Protein AF-A0A8T6Q1R2-F1 (afdb_monomer)

pLDDT: mean 73.96, std 13.76, range [48.22, 93.94]

Foldseek 3Di:
DLAFDFDDDPPDTDRHHDDPPDDPVVLVVLLVVLVVVLVVCPPPPCCVDPLNVCVVVHPSSRSSVLSSLLVSQLVVCVVVDPDDDDPVNSVVSSVD

Organism: Escherichia coli (NCBI:txid562)

Nearest PDB structures (foldseek):
  8rz1-assembly2_D  TM=3.593E-01  e=9.131E+00  synthetic construct
  3kdw-assembly1_A-2  TM=3.085E-01  e=7.641E+00  Phocaeicola vulgatus ATCC 8482

Structure (mmCIF, N/CA/C/O backbone):
data_AF-A0A8T6Q1R2-F1
#
_entry.id   AF-A0A8T6Q1R2-F1
#
loop_
_atom_site.group_PDB
_atom_site.id
_atom_site.type_symbol
_atom_site.label_atom_id
_atom_site.label_alt_id
_atom_site.label_comp_id
_atom_site.label_asym_id
_atom_site.label_entity_id
_atom_site.label_seq_id
_atom_site.pdbx_PDB_ins_code
_atom_site.Cartn_x
_atom_site.Cartn_y
_atom_site.Cartn_z
_atom_site.occupancy
_atom_site.B_iso_or_equiv
_atom_site.auth_seq_id
_atom_site.auth_comp_id
_atom_site.auth_asym_id
_atom_site.auth_atom_id
_atom_site.pdbx_PDB_model_num
ATOM 1 N N . GLY A 1 1 ? -8.439 10.000 3.765 1.00 49.34 1 GLY A N 1
ATOM 2 C CA . GLY A 1 1 ? -9.369 9.492 4.745 1.00 49.34 1 GLY A CA 1
ATOM 3 C C . GLY A 1 1 ? -9.562 8.053 4.408 1.00 49.34 1 GLY A C 1
ATOM 4 O O . GLY A 1 1 ? -10.037 7.774 3.317 1.00 49.34 1 GLY A O 1
ATOM 5 N N . LEU A 1 2 ? -9.201 7.188 5.351 1.00 51.62 2 LEU A N 1
ATOM 6 C CA . LEU A 1 2 ? -9.423 5.752 5.408 1.00 51.62 2 LEU A CA 1
ATOM 7 C C . LEU A 1 2 ? -10.927 5.455 5.373 1.00 51.62 2 LEU A C 1
ATOM 9 O O . LEU A 1 2 ? -11.334 4.314 5.223 1.00 51.62 2 LEU A O 1
ATOM 13 N N . VAL A 1 3 ? -11.747 6.507 5.444 1.00 51.59 3 VAL A N 1
ATOM 14 C CA . VAL A 1 3 ? -13.173 6.517 5.179 1.00 51.59 3 VAL A CA 1
ATOM 15 C C . VAL A 1 3 ? -13.454 7.301 3.880 1.00 51.59 3 VAL A C 1
ATOM 17 O O . VAL A 1 3 ? -12.993 8.447 3.731 1.00 51.59 3 VAL A O 1
ATOM 20 N N . PRO A 1 4 ? -14.195 6.714 2.920 1.00 53.12 4 PRO A N 1
ATOM 21 C CA . PRO A 1 4 ? -14.677 7.420 1.735 1.00 53.12 4 PRO A CA 1
ATOM 22 C C . PRO A 1 4 ? -15.537 8.621 2.132 1.00 53.12 4 PRO A C 1
ATOM 24 O O . PRO A 1 4 ? -16.263 8.590 3.124 1.00 53.12 4 PRO A O 1
ATOM 27 N N . ARG A 1 5 ? -15.452 9.710 1.362 1.00 52.03 5 ARG A N 1
ATOM 28 C CA . ARG A 1 5 ? -16.270 10.901 1.616 1.00 52.03 5 ARG A CA 1
ATOM 29 C C . ARG A 1 5 ? -17.746 10.526 1.447 1.00 52.03 5 ARG A C 1
ATOM 31 O O . ARG A 1 5 ? -18.193 10.322 0.323 1.00 52.03 5 ARG A O 1
ATOM 38 N N . GLN A 1 6 ? -18.483 10.446 2.551 1.00 62.22 6 GLN A N 1
ATOM 39 C CA . GLN A 1 6 ? -19.928 10.247 2.529 1.00 62.22 6 GLN A CA 1
ATOM 40 C C . GLN A 1 6 ? -20.608 11.579 2.217 1.00 62.22 6 GLN A C 1
ATOM 42 O O . GLN A 1 6 ? -20.421 12.569 2.926 1.00 62.22 6 GLN A O 1
ATOM 47 N N . CYS A 1 7 ? -21.362 11.611 1.122 1.00 53.53 7 CYS A N 1
ATOM 48 C CA . CYS A 1 7 ? -22.242 12.719 0.786 1.00 53.53 7 CYS A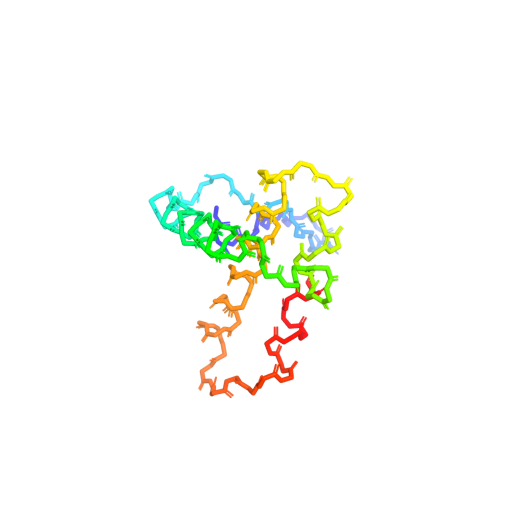 CA 1
ATOM 49 C C . CYS A 1 7 ? -23.683 12.214 0.888 1.00 53.53 7 CYS A C 1
ATOM 51 O O . CYS A 1 7 ? -24.082 11.333 0.126 1.00 53.53 7 CYS A O 1
ATOM 53 N N . PHE A 1 8 ? -24.453 12.787 1.810 1.00 48.22 8 PHE A N 1
ATOM 54 C CA . PHE A 1 8 ? -25.888 12.554 1.914 1.00 48.22 8 PHE A CA 1
ATOM 55 C C . PHE A 1 8 ? -26.610 13.666 1.153 1.00 48.22 8 PHE A C 1
ATOM 57 O O . PHE A 1 8 ? -26.575 14.824 1.564 1.00 48.22 8 PHE A O 1
ATOM 64 N N . SER A 1 9 ? -27.252 13.333 0.037 1.00 52.22 9 SER A N 1
ATOM 65 C CA . SER A 1 9 ? -28.345 14.142 -0.503 1.00 52.22 9 SER A CA 1
ATOM 66 C C . SER A 1 9 ? -29.625 13.322 -0.405 1.00 52.22 9 SER A C 1
ATOM 68 O O . SER A 1 9 ? -29.584 12.097 -0.538 1.00 52.22 9 SER A O 1
ATOM 70 N N . VAL A 1 10 ? -30.732 13.998 -0.077 1.00 55.03 10 VAL A N 1
ATOM 71 C CA . VAL A 1 10 ? -32.062 13.430 0.205 1.00 55.03 10 VAL A CA 1
ATOM 72 C C . VAL A 1 10 ? -32.340 12.199 -0.673 1.00 55.03 10 VAL A C 1
ATOM 74 O O . VAL A 1 10 ? -32.579 12.314 -1.872 1.00 55.03 10 VAL A O 1
ATOM 77 N N . GLY A 1 11 ? -32.249 11.011 -0.065 1.00 59.91 11 GLY A N 1
ATOM 78 C CA . GLY A 1 11 ? -32.601 9.728 -0.679 1.00 59.91 11 GLY A CA 1
ATOM 79 C C . GLY A 1 11 ? -31.487 8.918 -1.362 1.00 59.91 11 GLY A C 1
ATOM 80 O O . GLY A 1 11 ? -31.786 7.828 -1.841 1.00 59.91 11 GLY A O 1
ATOM 81 N N . LYS A 1 12 ? -30.222 9.370 -1.426 1.00 55.19 12 LYS A N 1
ATOM 82 C CA . LYS A 1 12 ? -29.130 8.596 -2.061 1.00 55.19 12 LYS A CA 1
ATOM 83 C C . LYS A 1 12 ? -27.842 8.631 -1.238 1.00 55.19 12 LYS A C 1
ATOM 85 O O . LYS A 1 12 ? -27.199 9.671 -1.118 1.00 55.19 12 LYS A O 1
ATOM 90 N N . ASN A 1 13 ? -27.429 7.476 -0.712 1.00 54.28 13 ASN A N 1
ATOM 91 C CA . ASN A 1 13 ? -26.122 7.334 -0.071 1.00 54.28 13 ASN A CA 1
ATOM 92 C C . ASN A 1 13 ? -25.058 7.104 -1.154 1.00 54.28 13 ASN A C 1
ATOM 94 O O . ASN A 1 13 ? -24.984 6.022 -1.733 1.00 54.28 13 ASN A O 1
ATOM 98 N N . THR A 1 14 ? -24.277 8.139 -1.472 1.00 57.62 14 THR A N 1
ATOM 99 C CA . THR A 1 14 ? -23.209 8.045 -2.476 1.00 57.62 14 THR A CA 1
ATOM 100 C C . THR A 1 14 ? -21.857 8.068 -1.775 1.00 57.62 14 THR A C 1
ATOM 102 O O . THR A 1 14 ? -21.460 9.078 -1.187 1.00 57.62 14 THR A O 1
ATOM 105 N N . LEU A 1 15 ? -21.133 6.950 -1.851 1.00 56.50 15 LEU A N 1
ATOM 106 C CA . LEU A 1 15 ? -19.745 6.863 -1.407 1.00 56.50 15 LEU A CA 1
ATOM 107 C C . LEU A 1 15 ? -18.860 7.575 -2.439 1.00 56.50 15 LEU A C 1
ATOM 109 O O . LEU A 1 15 ? -18.704 7.116 -3.568 1.00 56.50 15 LEU A O 1
ATOM 113 N N . GLY A 1 16 ? -18.314 8.732 -2.067 1.00 57.62 16 GLY A N 1
ATOM 114 C CA . GLY A 1 16 ? -17.361 9.474 -2.887 1.00 57.62 16 GLY A CA 1
ATOM 115 C C . GLY A 1 16 ? -15.946 8.892 -2.819 1.00 57.62 16 GLY A C 1
ATOM 116 O O . GLY A 1 16 ? -15.662 7.942 -2.091 1.00 57.62 16 GLY A O 1
ATOM 117 N N . SER A 1 17 ? -15.015 9.509 -3.550 1.00 52.34 17 SER A N 1
ATOM 118 C CA . SER A 1 17 ? -13.591 9.156 -3.502 1.00 52.34 17 SER A CA 1
ATOM 119 C C . SER A 1 17 ? -13.053 9.130 -2.064 1.00 52.34 17 SER A C 1
ATOM 121 O O . SER A 1 17 ? -13.410 9.993 -1.252 1.00 52.34 17 SER A O 1
ATOM 123 N N . ILE A 1 18 ? -12.138 8.194 -1.779 1.00 55.69 18 ILE A N 1
ATOM 124 C CA . ILE A 1 18 ? -11.308 8.174 -0.562 1.00 55.69 18 ILE A CA 1
ATOM 125 C C . ILE A 1 18 ? -10.777 9.591 -0.335 1.00 55.69 18 ILE A C 1
ATOM 127 O O . ILE A 1 18 ? -10.134 10.169 -1.216 1.00 55.69 18 ILE A O 1
ATOM 131 N N . SER A 1 19 ? -11.110 10.197 0.809 1.00 56.84 19 SER A N 1
ATOM 132 C CA . SER A 1 19 ? -10.755 11.599 1.048 1.00 56.84 19 SER A CA 1
ATOM 133 C C . SER A 1 19 ? -9.223 11.758 1.025 1.00 56.84 19 SER A C 1
ATOM 135 O O . SER A 1 19 ? -8.493 10.817 1.322 1.00 56.84 19 SER A O 1
ATOM 137 N N . LYS A 1 20 ? -8.676 12.938 0.718 1.00 55.41 20 LYS A N 1
ATOM 138 C CA . LYS A 1 20 ? -7.233 13.204 0.923 1.00 55.41 20 LYS A CA 1
ATOM 139 C C . LYS A 1 20 ? -6.886 13.571 2.379 1.00 55.41 20 LYS A C 1
ATOM 141 O O . LYS A 1 20 ? -5.711 13.644 2.708 1.00 55.41 20 LYS A O 1
ATOM 146 N N . ARG A 1 21 ? -7.888 13.745 3.257 1.00 53.41 21 ARG A N 1
ATOM 147 C CA . ARG A 1 21 ? -7.740 14.016 4.706 1.00 53.41 21 ARG A CA 1
ATOM 148 C C . ARG A 1 21 ? -7.498 12.729 5.483 1.00 53.41 21 ARG A C 1
ATOM 150 O O . ARG A 1 21 ? -8.371 12.258 6.197 1.00 53.41 21 ARG A O 1
ATOM 157 N N . ASP A 1 22 ? -6.409 12.051 5.192 1.00 64.50 22 ASP A N 1
ATOM 158 C CA . ASP A 1 22 ? -5.981 10.916 6.005 1.00 64.50 22 ASP A CA 1
ATOM 159 C C . ASP A 1 22 ? -4.726 11.242 6.763 1.00 64.50 22 ASP A C 1
ATOM 161 O O . ASP A 1 22 ? -4.049 12.216 6.442 1.00 64.50 22 ASP A O 1
ATOM 165 N N . ASP A 1 23 ? -4.357 10.310 7.631 1.00 73.81 23 ASP A N 1
ATOM 166 C CA . ASP A 1 23 ? -2.978 10.153 8.034 1.00 73.81 23 ASP A CA 1
ATOM 167 C C . ASP A 1 23 ? -2.080 9.876 6.801 1.00 73.81 23 ASP A C 1
ATOM 169 O O . ASP A 1 23 ? -2.077 8.800 6.185 1.00 73.81 23 ASP A O 1
ATOM 173 N N . VAL A 1 24 ? -1.340 10.910 6.394 1.00 80.31 24 VAL A N 1
ATOM 174 C CA . VAL A 1 24 ? -0.357 10.855 5.303 1.00 80.31 24 VAL A CA 1
ATOM 175 C C . VAL A 1 24 ? 0.796 9.919 5.660 1.00 80.31 24 VAL A C 1
ATOM 177 O O . VAL A 1 24 ? 1.340 9.265 4.766 1.00 80.31 24 VAL A O 1
ATOM 180 N N . TYR A 1 25 ? 1.146 9.812 6.940 1.00 87.06 25 TYR A N 1
ATOM 181 C CA . TYR A 1 25 ? 2.227 8.971 7.429 1.00 87.06 25 TYR A CA 1
ATOM 182 C C . TYR A 1 25 ? 1.893 7.487 7.246 1.00 87.06 25 TYR A C 1
ATOM 184 O O . TYR A 1 25 ? 2.676 6.771 6.619 1.00 87.06 25 TYR A O 1
ATOM 192 N N . ILE A 1 26 ? 0.689 7.043 7.628 1.00 84.31 26 ILE A N 1
ATOM 193 C CA . ILE A 1 26 ? 0.244 5.652 7.403 1.00 84.31 26 ILE A CA 1
ATOM 194 C C . ILE A 1 26 ? 0.248 5.308 5.909 1.00 84.31 26 ILE A C 1
ATOM 196 O O . ILE A 1 26 ? 0.792 4.278 5.505 1.00 84.31 26 ILE A O 1
ATOM 200 N N . ARG A 1 27 ? -0.293 6.184 5.049 1.00 82.75 27 ARG A N 1
ATOM 201 C CA . ARG A 1 27 ? -0.268 5.959 3.590 1.00 82.75 27 ARG A CA 1
ATOM 202 C C . ARG A 1 27 ? 1.162 5.881 3.052 1.00 82.75 27 ARG A C 1
ATOM 204 O O . ARG A 1 27 ? 1.436 5.090 2.151 1.00 82.75 27 ARG A O 1
ATOM 211 N N . THR A 1 28 ? 2.066 6.687 3.601 1.00 89.44 28 THR A N 1
ATOM 212 C CA . THR A 1 28 ? 3.482 6.692 3.219 1.00 89.44 28 THR A CA 1
ATOM 213 C C . THR A 1 28 ? 4.165 5.390 3.624 1.00 89.44 28 THR A C 1
ATOM 215 O O . THR A 1 28 ? 4.874 4.809 2.802 1.00 89.44 28 THR A O 1
ATOM 218 N N . LEU A 1 29 ? 3.922 4.895 4.839 1.00 91.19 29 LEU A N 1
ATOM 219 C CA . LEU A 1 29 ? 4.449 3.616 5.318 1.00 91.19 29 LEU A CA 1
ATOM 220 C C . LEU A 1 29 ? 3.927 2.438 4.489 1.0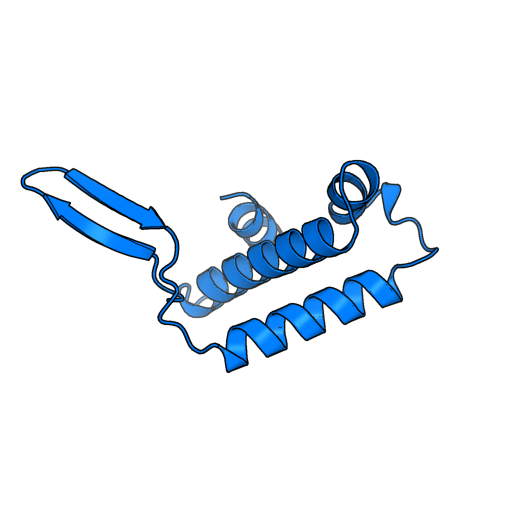0 91.19 29 LEU A C 1
ATOM 222 O O . LEU A 1 29 ? 4.720 1.625 4.011 1.00 91.19 29 LEU A O 1
ATOM 226 N N . LEU A 1 30 ? 2.615 2.383 4.242 1.00 89.69 30 LEU A N 1
ATOM 227 C CA . LEU A 1 30 ? 2.005 1.337 3.415 1.00 89.69 30 LEU A CA 1
ATOM 228 C C . LEU A 1 30 ? 2.568 1.347 1.988 1.00 89.69 30 LEU A C 1
ATOM 230 O O . LEU A 1 30 ? 2.896 0.292 1.438 1.00 89.69 30 LEU A O 1
ATOM 234 N N . PHE A 1 31 ? 2.767 2.534 1.408 1.00 91.50 31 PHE A N 1
ATOM 235 C CA . PHE A 1 31 ? 3.378 2.662 0.091 1.00 91.50 31 PHE A CA 1
ATOM 236 C C . PHE A 1 31 ? 4.843 2.207 0.082 1.00 91.50 31 PHE A C 1
ATOM 238 O O . PHE A 1 31 ? 5.256 1.514 -0.850 1.00 91.50 31 PHE A O 1
ATOM 245 N N . HIS A 1 32 ? 5.629 2.546 1.111 1.00 93.94 32 HIS A N 1
ATOM 246 C CA . HIS A 1 32 ? 7.001 2.052 1.245 1.00 93.94 32 HIS A CA 1
ATOM 247 C C . HIS A 1 32 ? 7.029 0.524 1.329 1.00 93.94 32 HIS A C 1
ATOM 249 O O . HIS A 1 32 ? 7.780 -0.095 0.579 1.00 93.94 32 HIS A O 1
ATOM 255 N N . GLY A 1 33 ? 6.156 -0.091 2.133 1.00 90.69 33 GLY A N 1
ATOM 256 C CA . GLY A 1 33 ? 6.016 -1.549 2.199 1.00 90.69 33 GLY A CA 1
ATOM 257 C C . GLY A 1 33 ? 5.616 -2.176 0.857 1.00 90.69 33 GLY A C 1
ATOM 258 O O . GLY A 1 33 ? 6.208 -3.156 0.410 1.00 90.69 33 GLY A O 1
ATOM 259 N N . ALA A 1 34 ? 4.671 -1.574 0.132 1.00 90.44 34 ALA A N 1
ATOM 260 C CA . ALA A 1 34 ? 4.315 -2.036 -1.210 1.00 90.44 34 ALA A CA 1
ATOM 261 C C . ALA A 1 34 ? 5.507 -1.935 -2.183 1.00 90.44 34 ALA A C 1
ATOM 263 O O . ALA A 1 34 ? 5.732 -2.823 -3.013 1.00 90.44 34 ALA A O 1
ATOM 264 N N . LYS A 1 35 ? 6.305 -0.868 -2.071 1.00 90.50 35 LYS A N 1
ATOM 265 C CA . LYS A 1 35 ? 7.490 -0.636 -2.902 1.00 90.50 35 LYS A CA 1
ATOM 266 C C . LYS A 1 35 ? 8.611 -1.630 -2.596 1.00 90.50 35 LYS A C 1
ATOM 268 O O . LYS A 1 35 ? 9.235 -2.116 -3.541 1.00 90.50 35 LYS A O 1
ATOM 273 N N . THR A 1 36 ? 8.848 -1.978 -1.328 1.00 91.06 36 THR A N 1
ATOM 274 C CA . THR A 1 36 ? 9.839 -3.003 -0.958 1.00 91.06 36 THR A CA 1
ATOM 275 C C . THR A 1 36 ? 9.440 -4.372 -1.500 1.00 91.06 36 THR A C 1
ATOM 277 O O . THR A 1 36 ? 10.263 -5.010 -2.150 1.00 91.06 36 THR A O 1
ATOM 280 N N . VAL A 1 37 ? 8.172 -4.780 -1.373 1.00 87.31 37 VAL A N 1
ATOM 281 C CA . VAL A 1 37 ? 7.662 -6.046 -1.940 1.00 87.31 37 VAL A CA 1
ATOM 282 C C . VAL A 1 37 ? 7.788 -6.073 -3.468 1.00 87.31 37 VAL A C 1
ATOM 284 O O . VAL A 1 37 ? 8.252 -7.058 -4.047 1.00 87.31 37 VAL A O 1
ATOM 287 N N . SER A 1 38 ? 7.431 -4.973 -4.135 1.00 84.88 38 SER A N 1
ATOM 288 C CA . SER A 1 38 ? 7.563 -4.805 -5.591 1.00 84.88 38 SER A CA 1
ATOM 289 C C . SER A 1 38 ? 9.027 -4.834 -6.067 1.00 84.88 38 SER A C 1
ATOM 291 O O . SER A 1 38 ? 9.333 -5.255 -7.186 1.00 84.88 38 SER A O 1
ATOM 293 N N . ASN A 1 39 ? 9.969 -4.393 -5.231 1.00 85.19 39 ASN A N 1
ATOM 294 C CA . ASN A 1 39 ? 11.404 -4.478 -5.504 1.00 85.19 39 ASN A CA 1
ATOM 295 C C . ASN A 1 39 ? 11.974 -5.873 -5.218 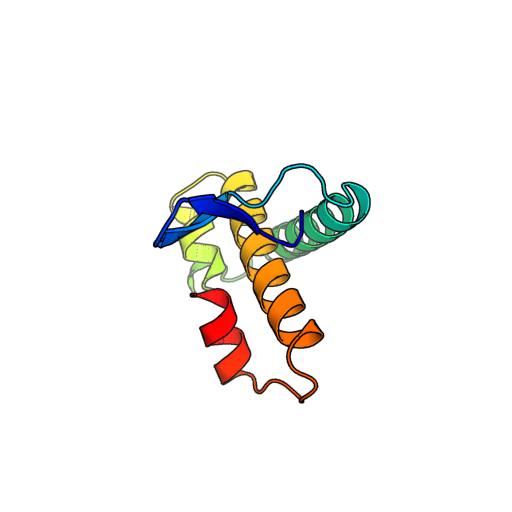1.00 85.19 39 ASN A C 1
ATOM 297 O O . ASN A 1 39 ? 12.722 -6.381 -6.044 1.00 85.19 39 ASN A O 1
ATOM 301 N N . ALA A 1 40 ? 11.589 -6.510 -4.113 1.00 83.69 40 ALA A N 1
ATOM 302 C CA . ALA A 1 40 ? 12.063 -7.838 -3.723 1.00 83.69 40 ALA A CA 1
ATOM 303 C C . ALA A 1 40 ? 11.607 -8.938 -4.694 1.00 83.69 40 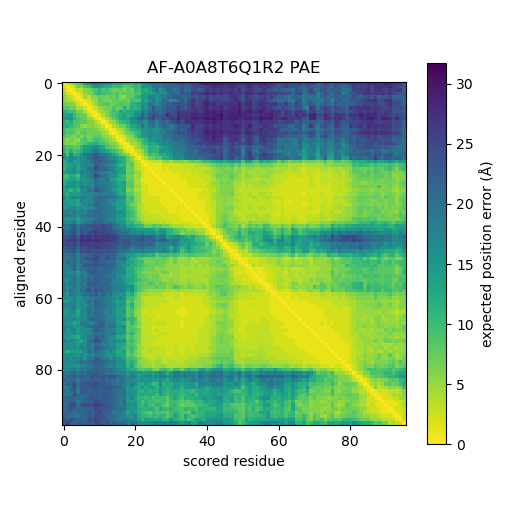ALA A C 1
ATOM 305 O O . ALA A 1 40 ? 12.291 -9.938 -4.886 1.00 83.69 40 ALA A O 1
ATOM 306 N N . ARG A 1 41 ? 10.454 -8.748 -5.344 1.00 75.44 41 ARG A N 1
ATOM 307 C CA . ARG A 1 41 ? 9.942 -9.673 -6.362 1.00 75.44 41 ARG A CA 1
ATOM 308 C C . ARG A 1 41 ? 10.578 -9.487 -7.745 1.00 75.44 41 ARG A C 1
ATOM 310 O O . ARG A 1 41 ? 10.309 -10.289 -8.633 1.00 75.44 41 ARG A O 1
ATOM 317 N N . LYS A 1 42 ? 11.421 -8.471 -7.955 1.00 67.56 42 LYS A N 1
ATOM 318 C CA . LYS A 1 42 ? 12.056 -8.182 -9.251 1.00 67.56 42 LYS A CA 1
ATOM 319 C C . LYS A 1 42 ? 12.949 -9.372 -9.663 1.00 67.56 42 LYS A C 1
ATOM 321 O O . LYS A 1 42 ? 13.908 -9.680 -8.972 1.00 67.56 42 LYS A O 1
ATOM 326 N N . GLY A 1 43 ? 12.608 -10.052 -10.763 1.00 61.88 43 GLY A N 1
ATOM 327 C CA . GLY A 1 43 ? 13.378 -11.182 -11.314 1.00 61.88 43 GLY A CA 1
ATOM 328 C C . GLY A 1 43 ? 12.895 -12.590 -10.933 1.00 61.88 43 GLY A C 1
ATOM 329 O O . GLY A 1 43 ? 13.296 -13.549 -11.581 1.00 61.88 43 GLY A O 1
ATOM 330 N N . ARG A 1 44 ? 11.996 -12.742 -9.950 1.00 59.75 44 ARG A N 1
ATOM 331 C CA . ARG A 1 44 ? 11.231 -13.996 -9.760 1.00 59.75 44 ARG A CA 1
ATOM 332 C C . ARG A 1 44 ? 10.003 -13.968 -10.671 1.00 59.75 44 ARG A C 1
ATOM 334 O O . ARG A 1 44 ? 9.724 -12.909 -11.223 1.00 59.75 44 ARG A O 1
ATOM 341 N N . GLN A 1 45 ? 9.282 -15.078 -10.856 1.00 56.38 45 GLN A N 1
ATOM 342 C CA . GLN A 1 45 ? 8.057 -15.176 -11.676 1.00 56.38 45 GLN A CA 1
ATOM 343 C C . GLN A 1 45 ? 6.937 -14.221 -11.201 1.00 56.38 45 GLN A C 1
ATOM 345 O O . GLN A 1 45 ? 5.901 -14.607 -10.668 1.00 56.38 45 GLN A O 1
ATOM 350 N N . VAL A 1 46 ? 7.134 -12.917 -11.392 1.00 58.97 46 VAL A N 1
ATOM 351 C CA . VAL A 1 46 ? 6.153 -11.865 -11.143 1.00 58.97 46 VAL A CA 1
ATOM 352 C C . VAL A 1 46 ? 4.956 -12.091 -12.056 1.00 58.97 46 VAL A C 1
ATOM 354 O O . VAL A 1 46 ? 3.837 -11.837 -11.628 1.00 58.97 46 VAL A O 1
ATOM 357 N N . GLN A 1 47 ? 5.196 -12.648 -13.247 1.00 57.56 47 GLN A N 1
ATOM 358 C CA . GLN A 1 47 ? 4.226 -12.901 -14.311 1.00 57.56 47 GLN A CA 1
ATOM 359 C C . GLN A 1 47 ? 3.037 -13.769 -13.868 1.00 57.56 47 GLN A C 1
ATOM 361 O O . GLN A 1 47 ? 1.910 -13.442 -14.228 1.00 57.56 47 GLN A O 1
ATOM 366 N N . GLU A 1 48 ? 3.255 -14.795 -13.038 1.00 60.88 48 GLU A N 1
ATOM 367 C CA . GLU A 1 48 ? 2.185 -15.701 -12.581 1.00 60.88 48 GLU A CA 1
ATOM 368 C C . GLU A 1 48 ? 1.384 -15.136 -11.395 1.00 60.88 48 GLU A C 1
ATOM 370 O O . GLU A 1 48 ? 0.255 -15.540 -11.119 1.00 60.88 48 GLU A O 1
ATOM 375 N N . SER A 1 49 ? 1.933 -14.140 -10.699 1.00 72.75 49 SER A N 1
ATOM 376 C CA . SER A 1 49 ? 1.245 -13.492 -9.584 1.00 72.75 49 SER A CA 1
ATOM 377 C C . SER A 1 49 ? 0.229 -12.453 -10.066 1.00 72.75 49 SER A C 1
ATOM 379 O O . SER A 1 49 ? 0.389 -11.842 -11.125 1.00 72.75 49 SER A O 1
ATOM 381 N N . TRP A 1 50 ? -0.786 -12.146 -9.243 1.00 80.81 50 TRP A N 1
ATOM 382 C CA . TRP A 1 50 ? -1.690 -11.019 -9.521 1.00 80.81 50 TRP A CA 1
ATOM 383 C C . TRP A 1 50 ? -0.917 -9.727 -9.812 1.00 80.81 50 TRP A C 1
ATOM 385 O O . TRP A 1 50 ? -1.317 -8.996 -10.707 1.00 80.81 50 TRP A O 1
ATOM 395 N N . LEU A 1 51 ? 0.214 -9.491 -9.133 1.00 77.38 51 LEU A N 1
ATOM 396 C CA . LEU A 1 51 ? 1.073 -8.320 -9.338 1.00 77.38 51 LEU A CA 1
ATOM 397 C C . LEU A 1 51 ? 1.746 -8.273 -10.713 1.00 77.38 51 LEU A C 1
ATOM 399 O O . LEU A 1 51 ? 2.055 -7.181 -11.188 1.00 77.38 51 LEU A O 1
ATOM 403 N N . GLY A 1 52 ? 1.935 -9.410 -11.381 1.00 79.25 52 GLY A N 1
ATOM 404 C CA . GLY A 1 52 ? 2.499 -9.447 -12.727 1.00 79.25 52 GLY A CA 1
ATOM 405 C C . GLY A 1 52 ? 1.621 -8.814 -13.774 1.00 79.25 52 GLY A C 1
ATOM 406 O O . GLY A 1 52 ? 2.138 -8.145 -14.661 1.00 79.25 52 GLY A O 1
ATOM 407 N N . ARG A 1 53 ? 0.301 -8.942 -13.633 1.00 81.44 53 ARG A N 1
ATOM 408 C CA . ARG A 1 53 ? -0.659 -8.376 -14.586 1.00 81.44 53 ARG A CA 1
ATOM 409 C C . ARG A 1 53 ? -0.631 -6.833 -14.610 1.00 81.44 53 ARG A C 1
ATOM 411 O O . ARG A 1 53 ? -0.550 -6.265 -15.696 1.00 81.44 53 ARG A O 1
ATOM 418 N N . PRO A 1 54 ? -0.657 -6.112 -13.471 1.00 80.31 54 PRO A N 1
ATOM 419 C CA . PRO A 1 54 ? -0.465 -4.664 -13.441 1.00 80.31 54 PRO A CA 1
ATOM 420 C C . PRO A 1 54 ? 0.930 -4.225 -13.887 1.00 80.31 54 PRO A C 1
ATOM 422 O O . PRO A 1 54 ? 1.037 -3.220 -14.584 1.00 80.31 54 PRO A O 1
ATOM 425 N N . VAL A 1 55 ? 1.984 -4.956 -13.498 1.00 81.44 55 VAL A N 1
ATOM 426 C CA . VAL A 1 55 ? 3.376 -4.616 -13.853 1.00 81.44 55 VAL A CA 1
ATOM 427 C C . VAL A 1 55 ? 3.640 -4.794 -15.350 1.00 81.44 55 VAL A C 1
ATOM 429 O O . VAL A 1 55 ? 4.395 -4.013 -15.916 1.00 81.44 55 VAL A O 1
ATOM 432 N N . SER A 1 56 ? 3.022 -5.782 -16.004 1.00 81.25 56 SER A N 1
ATOM 433 C CA . SER A 1 56 ? 3.168 -5.984 -17.451 1.00 81.25 56 SER A CA 1
ATOM 434 C C . SER A 1 56 ? 2.375 -4.967 -18.271 1.00 81.25 56 SER A C 1
ATOM 436 O O . SER A 1 56 ? 2.811 -4.571 -19.347 1.00 81.25 56 SER A O 1
ATOM 438 N N . ARG A 1 57 ? 1.220 -4.511 -17.767 1.00 84.19 57 ARG A N 1
ATOM 439 C CA . ARG A 1 57 ? 0.339 -3.565 -18.476 1.00 84.19 57 ARG A CA 1
ATOM 440 C C . ARG A 1 57 ? 0.682 -2.092 -18.253 1.00 84.19 57 ARG A C 1
ATOM 442 O O . ARG A 1 57 ? 0.276 -1.253 -19.055 1.00 84.19 57 ARG A O 1
ATOM 449 N N . ARG A 1 58 ? 1.304 -1.734 -17.127 1.00 82.88 58 ARG A N 1
ATOM 450 C CA . ARG A 1 58 ? 1.506 -0.342 -16.686 1.00 82.88 58 ARG A CA 1
ATOM 451 C C . ARG A 1 58 ? 2.881 -0.160 -16.049 1.00 82.88 58 ARG A C 1
ATOM 453 O O . ARG A 1 58 ? 3.583 -1.113 -15.744 1.00 82.88 58 ARG A O 1
ATOM 460 N N . ASN A 1 59 ? 3.255 1.097 -15.807 1.00 85.50 59 ASN A N 1
ATOM 461 C CA . ASN A 1 59 ? 4.509 1.408 -15.130 1.00 85.50 59 ASN A CA 1
ATOM 462 C C . ASN A 1 59 ? 4.553 0.829 -13.698 1.00 85.50 59 ASN A C 1
ATOM 464 O O . ASN A 1 59 ? 3.530 0.615 -13.037 1.00 85.50 59 ASN A O 1
ATOM 468 N N . LYS A 1 60 ? 5.771 0.621 -13.191 1.00 84.19 60 LYS A N 1
ATOM 469 C CA . LYS A 1 60 ? 6.007 0.011 -11.876 1.00 84.19 60 LYS A CA 1
ATOM 470 C C . LYS A 1 60 ? 5.366 0.787 -10.720 1.00 84.19 60 LYS A C 1
ATOM 472 O O . LYS A 1 60 ? 4.890 0.183 -9.758 1.00 84.19 60 LYS A O 1
ATOM 477 N N . ASN A 1 61 ? 5.347 2.115 -10.801 1.00 87.69 61 ASN A N 1
ATOM 478 C CA . ASN A 1 61 ? 4.788 2.961 -9.748 1.00 87.69 61 ASN A CA 1
ATOM 479 C C . ASN A 1 61 ? 3.267 2.782 -9.652 1.00 87.69 61 ASN A C 1
ATOM 481 O O . ASN A 1 61 ? 2.748 2.619 -8.554 1.00 87.69 61 ASN A O 1
ATOM 485 N N . VAL A 1 62 ? 2.568 2.692 -10.784 1.00 88.81 62 VAL A N 1
ATOM 486 C CA . VAL A 1 62 ? 1.130 2.402 -10.861 1.00 88.81 6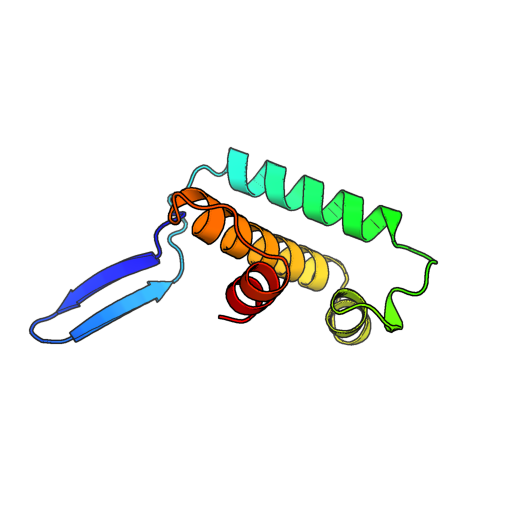2 VAL A CA 1
ATOM 487 C C . VAL A 1 62 ? 0.826 1.018 -10.291 1.00 88.81 62 VAL A C 1
ATOM 489 O O . VAL A 1 62 ? -0.095 0.881 -9.490 1.00 88.81 62 VAL A O 1
ATOM 492 N N . ALA A 1 63 ? 1.631 0.005 -10.619 1.00 88.75 63 ALA A N 1
ATOM 493 C CA . ALA A 1 63 ? 1.478 -1.325 -10.026 1.00 88.75 63 ALA A CA 1
ATOM 494 C C . ALA A 1 63 ? 1.702 -1.323 -8.500 1.00 88.75 63 ALA A C 1
ATOM 496 O O . ALA A 1 63 ? 1.003 -2.013 -7.762 1.00 88.75 63 ALA A O 1
ATOM 497 N N . THR A 1 64 ? 2.642 -0.509 -8.016 1.00 90.19 64 THR A N 1
ATOM 498 C CA . THR A 1 64 ? 2.937 -0.362 -6.580 1.00 90.19 64 THR A CA 1
ATOM 499 C C . THR A 1 64 ? 1.793 0.342 -5.846 1.00 90.19 64 THR A C 1
ATOM 501 O O . THR A 1 64 ? 1.404 -0.084 -4.763 1.00 90.19 64 THR A O 1
ATOM 504 N N . VAL A 1 65 ? 1.193 1.369 -6.455 1.00 90.06 65 VAL A N 1
ATOM 505 C CA . VAL A 1 65 ? -0.018 2.019 -5.930 1.00 90.06 65 VAL A CA 1
ATOM 506 C C . VAL A 1 65 ? -1.194 1.039 -5.895 1.00 90.06 65 VAL A C 1
ATOM 508 O O . VAL A 1 65 ? -1.923 0.998 -4.908 1.00 90.06 65 VAL A O 1
ATOM 511 N N . ALA A 1 66 ? -1.361 0.205 -6.925 1.00 89.69 66 ALA A N 1
ATOM 512 C CA . ALA A 1 66 ? -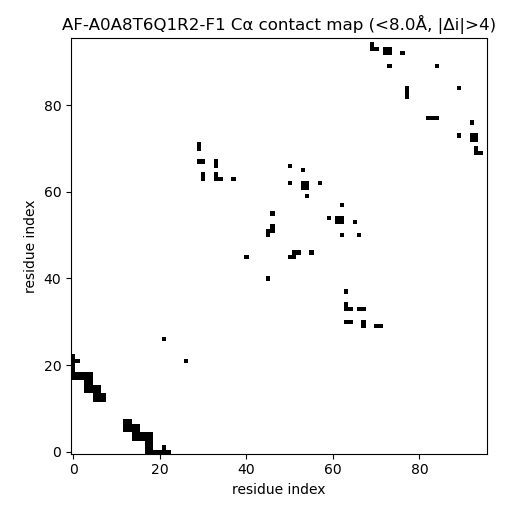2.406 -0.817 -6.941 1.00 89.69 66 ALA A CA 1
ATOM 513 C C . ALA A 1 66 ? -2.222 -1.852 -5.815 1.00 89.69 66 ALA A C 1
ATOM 515 O O . ALA A 1 66 ? -3.192 -2.202 -5.144 1.00 89.69 66 ALA A O 1
ATOM 516 N N . LEU A 1 67 ? -0.982 -2.289 -5.558 1.00 89.62 67 LEU A N 1
ATOM 517 C CA . LEU A 1 67 ? -0.654 -3.152 -4.419 1.00 89.62 67 LEU A CA 1
ATOM 518 C C . LEU A 1 67 ? -0.973 -2.475 -3.082 1.00 89.62 67 LEU A C 1
ATOM 520 O O . LEU A 1 67 ? -1.599 -3.086 -2.223 1.00 89.62 67 LEU A O 1
ATOM 524 N N . ASN A 1 68 ? -0.588 -1.208 -2.921 1.00 90.44 68 ASN A N 1
ATOM 525 C CA . ASN A 1 68 ? -0.910 -0.429 -1.728 1.00 90.44 68 ASN A CA 1
ATOM 526 C C . ASN A 1 68 ? -2.427 -0.361 -1.484 1.00 90.44 68 ASN A C 1
ATOM 528 O O . ASN A 1 68 ? -2.876 -0.586 -0.366 1.00 90.44 68 ASN A O 1
ATOM 532 N N . ASN A 1 69 ? -3.221 -0.105 -2.527 1.00 88.50 69 ASN A N 1
ATOM 533 C CA . ASN A 1 69 ? -4.680 -0.045 -2.410 1.00 88.50 69 ASN A CA 1
ATOM 534 C C . ASN A 1 69 ? -5.282 -1.405 -2.035 1.00 88.50 69 ASN A C 1
ATOM 536 O O . ASN A 1 69 ? -6.178 -1.462 -1.196 1.00 88.50 69 ASN A O 1
ATOM 540 N N . LYS A 1 70 ? -4.763 -2.496 -2.609 1.00 86.81 70 LYS A N 1
ATOM 541 C CA . LYS A 1 70 ? -5.150 -3.861 -2.237 1.00 86.81 70 LYS A CA 1
ATOM 542 C C . LYS A 1 70 ? -4.846 -4.148 -0.761 1.00 86.81 70 LYS A C 1
ATOM 544 O O . LYS A 1 70 ? -5.725 -4.615 -0.047 1.00 86.81 70 LYS A O 1
ATOM 549 N N . ASN A 1 71 ? -3.649 -3.804 -0.286 1.00 88.00 71 ASN A N 1
ATOM 550 C CA . ASN A 1 71 ? -3.263 -3.983 1.117 1.00 88.00 71 ASN A CA 1
ATOM 551 C C . ASN A 1 71 ? -4.122 -3.139 2.066 1.00 88.00 71 ASN A C 1
ATOM 553 O O . ASN A 1 71 ? -4.528 -3.626 3.113 1.00 88.00 71 ASN A O 1
ATOM 557 N N . ALA A 1 72 ? -4.428 -1.893 1.694 1.00 87.06 72 ALA A N 1
ATOM 558 C CA . ALA A 1 72 ? -5.271 -1.014 2.499 1.00 87.06 72 ALA A CA 1
ATOM 559 C C . ALA A 1 72 ? -6.695 -1.566 2.662 1.00 87.06 72 ALA A C 1
ATOM 561 O O . ALA A 1 72 ? -7.265 -1.457 3.742 1.00 87.06 72 ALA A O 1
ATOM 562 N N . ARG A 1 73 ? -7.255 -2.194 1.619 1.00 83.56 73 ARG A N 1
ATOM 563 C CA . ARG A 1 73 ? -8.564 -2.860 1.695 1.00 83.56 73 ARG A CA 1
ATOM 564 C C . ARG A 1 73 ? -8.537 -4.064 2.626 1.00 83.56 73 ARG A C 1
ATOM 566 O O . ARG A 1 73 ? -9.396 -4.164 3.488 1.00 83.56 73 ARG A O 1
ATOM 573 N N . VAL A 1 74 ? -7.527 -4.925 2.503 1.00 84.38 74 VAL A N 1
ATOM 574 C CA . VAL A 1 74 ? -7.346 -6.069 3.412 1.00 84.38 74 VAL A CA 1
ATOM 575 C C . VAL A 1 74 ? -7.212 -5.592 4.857 1.00 84.38 74 VAL A C 1
ATOM 577 O O . VAL A 1 74 ? -7.898 -6.109 5.728 1.00 84.38 74 VAL A O 1
ATOM 580 N N . LEU A 1 75 ? -6.389 -4.568 5.102 1.00 84.69 75 LEU A N 1
ATOM 581 C CA . LEU A 1 75 ? -6.228 -3.981 6.431 1.00 84.69 75 LEU A CA 1
ATOM 582 C C . LEU A 1 75 ? -7.546 -3.412 6.963 1.00 84.69 75 LEU A C 1
ATOM 584 O O . LEU A 1 75 ? -7.855 -3.608 8.129 1.00 84.69 75 LEU A O 1
ATOM 588 N N . TRP A 1 76 ? -8.330 -2.730 6.126 1.00 84.06 76 TRP A N 1
ATOM 589 C CA . TRP A 1 76 ? -9.637 -2.224 6.533 1.00 84.06 76 TRP A CA 1
ATOM 590 C C . TRP A 1 76 ? -10.564 -3.364 6.951 1.00 84.06 76 TRP A C 1
ATOM 592 O O . TRP A 1 76 ? -11.092 -3.309 8.053 1.00 84.06 76 TRP A O 1
ATOM 602 N N . VAL A 1 77 ? -10.681 -4.421 6.138 1.00 83.62 77 VAL A N 1
ATOM 603 C CA . VAL A 1 77 ? -11.515 -5.582 6.480 1.00 83.62 77 VA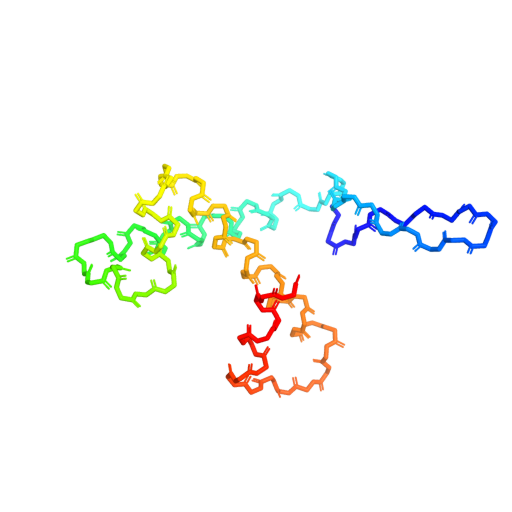L A CA 1
ATOM 604 C C . VAL A 1 77 ? -11.023 -6.244 7.772 1.00 83.62 77 VAL A C 1
ATOM 606 O O . VAL A 1 77 ? -11.848 -6.541 8.625 1.00 83.62 77 VAL A O 1
ATOM 609 N N . LEU A 1 78 ? -9.705 -6.401 7.965 1.00 83.00 78 LEU A N 1
ATOM 610 C CA . LEU A 1 78 ? -9.113 -6.930 9.208 1.00 83.00 78 LEU A CA 1
ATOM 611 C C . LEU A 1 78 ? -9.430 -6.071 10.435 1.00 83.00 78 LEU A C 1
ATOM 613 O O . LEU A 1 78 ? -9.608 -6.599 11.521 1.00 83.00 78 LEU A O 1
ATOM 617 N N . LEU A 1 79 ? -9.460 -4.747 10.279 1.00 83.12 79 LEU A N 1
ATOM 618 C CA . LEU A 1 79 ? -9.739 -3.825 11.380 1.00 83.12 79 LEU A CA 1
ATOM 619 C C . LEU A 1 79 ? -11.236 -3.702 11.682 1.00 83.12 79 LEU A C 1
ATOM 621 O O . LEU A 1 79 ? -11.597 -3.346 12.799 1.00 83.12 79 LEU A O 1
ATOM 625 N N . THR A 1 80 ? -12.105 -3.932 10.696 1.00 84.12 80 THR A N 1
ATOM 626 C CA . THR A 1 80 ? -13.562 -3.826 10.868 1.00 84.12 80 THR A CA 1
ATOM 627 C C . THR A 1 80 ? -14.230 -5.149 11.207 1.00 84.12 80 THR A C 1
ATOM 629 O O . THR A 1 80 ? -15.298 -5.142 11.813 1.00 84.12 80 THR A O 1
ATOM 632 N N . ASN A 1 81 ? -13.634 -6.271 10.805 1.00 77.75 81 ASN A N 1
ATOM 633 C CA . ASN A 1 81 ? -14.099 -7.598 11.172 1.00 77.75 81 ASN A CA 1
ATOM 634 C C . ASN A 1 81 ? -13.297 -8.068 12.381 1.00 77.75 81 ASN A C 1
ATOM 636 O O . ASN A 1 81 ? -12.114 -8.362 12.268 1.00 77.75 81 ASN A O 1
ATOM 640 N N . ASP A 1 82 ? -13.963 -8.187 13.525 1.00 67.81 82 ASP A N 1
ATOM 641 C CA . ASP A 1 82 ? -13.391 -8.661 14.795 1.00 67.81 82 ASP A CA 1
ATOM 642 C C . ASP A 1 82 ? -13.161 -10.193 14.798 1.00 67.81 82 ASP A C 1
ATOM 644 O O . ASP A 1 82 ? -13.386 -10.893 15.783 1.00 67.81 82 ASP A O 1
ATOM 648 N N . LYS A 1 83 ? -12.819 -10.754 13.631 1.00 65.44 83 LYS A N 1
ATOM 649 C CA . LYS A 1 83 ? -12.675 -12.188 13.367 1.00 65.44 83 LYS A CA 1
ATOM 650 C C . LYS A 1 83 ? -11.414 -12.443 12.554 1.00 65.44 83 LYS A C 1
ATOM 652 O O . LYS A 1 83 ? -11.034 -11.632 11.711 1.00 65.44 83 LYS A O 1
ATOM 657 N N . GLU A 1 84 ? -10.800 -13.602 12.777 1.00 69.69 84 GLU A N 1
ATOM 658 C CA . GLU A 1 84 ? -9.738 -14.099 11.906 1.00 69.69 84 GLU A CA 1
ATOM 659 C C . GLU A 1 84 ? -10.262 -14.224 10.476 1.00 69.69 84 GLU A C 1
ATOM 661 O O . GLU A 1 84 ? -11.211 -14.960 10.209 1.00 69.69 84 GLU A O 1
ATOM 666 N N . ILE A 1 85 ? -9.644 -13.475 9.566 1.00 68.38 85 ILE A N 1
ATOM 667 C CA . ILE A 1 85 ? -9.980 -13.520 8.147 1.00 68.38 85 ILE A CA 1
ATOM 668 C C . ILE A 1 85 ? -9.267 -14.713 7.529 1.00 68.38 85 ILE A C 1
ATOM 670 O O . ILE A 1 85 ? -8.036 -14.813 7.577 1.00 68.38 85 ILE A O 1
ATOM 674 N N . SER A 1 86 ? -10.036 -15.595 6.904 1.00 77.06 86 SER A N 1
ATOM 675 C CA . SER A 1 86 ? -9.490 -16.725 6.166 1.00 77.06 86 SER A CA 1
ATOM 676 C C . SER A 1 86 ? -8.858 -16.280 4.831 1.00 77.06 86 SER A C 1
ATOM 678 O O . SER A 1 86 ? -9.217 -15.235 4.271 1.00 77.06 86 SER A O 1
ATOM 680 N N . PRO A 1 87 ? -7.885 -17.027 4.274 1.00 74.62 87 PRO A N 1
ATOM 681 C CA . PRO A 1 87 ? -7.185 -16.624 3.049 1.00 74.62 87 PRO A CA 1
ATOM 682 C C . PRO A 1 87 ? -8.103 -16.328 1.848 1.00 74.62 87 PRO A C 1
ATOM 684 O O . PRO A 1 87 ? -7.774 -15.487 1.007 1.00 74.62 87 PRO A O 1
ATOM 687 N N . GLU A 1 88 ? -9.257 -16.987 1.758 1.00 74.19 88 GLU A N 1
ATOM 688 C CA . GLU A 1 88 ? -10.266 -16.750 0.728 1.00 74.19 88 GLU A CA 1
ATOM 689 C C . GLU A 1 88 ? -10.968 -15.392 0.875 1.00 74.19 88 GLU A C 1
ATOM 691 O O . GLU A 1 88 ? -11.158 -14.685 -0.119 1.00 74.19 88 GLU A O 1
ATOM 696 N N . GLU A 1 89 ? -11.268 -14.966 2.101 1.00 73.00 89 GLU A N 1
ATOM 697 C CA . GLU A 1 89 ? -11.903 -13.678 2.383 1.00 73.00 89 GLU A CA 1
ATOM 698 C C . GLU A 1 89 ? -10.947 -12.508 2.117 1.00 73.00 89 GLU A C 1
ATOM 700 O O . GLU A 1 89 ? -11.354 -11.484 1.561 1.00 73.00 89 GLU A O 1
ATOM 705 N N . VAL A 1 90 ? -9.647 -12.684 2.397 1.00 73.56 90 VAL A N 1
ATOM 706 C CA . VAL A 1 90 ? -8.594 -11.719 2.021 1.00 73.56 90 VAL A CA 1
ATOM 707 C C . VAL A 1 90 ? -8.609 -11.456 0.515 1.00 73.56 90 VAL A C 1
ATOM 709 O O . VAL A 1 90 ? -8.428 -10.322 0.057 1.00 73.56 90 VAL A O 1
ATOM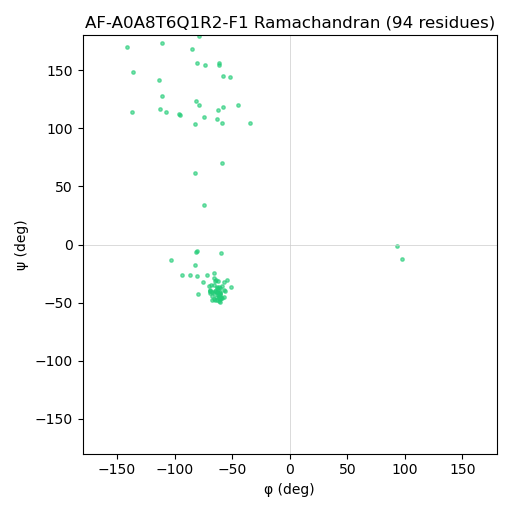 712 N N . MET A 1 91 ? -8.820 -12.505 -0.281 1.00 71.75 91 MET A N 1
ATOM 713 C CA . MET A 1 91 ? -8.876 -12.374 -1.730 1.00 71.75 91 MET A CA 1
ATOM 714 C C . MET A 1 91 ? -10.131 -11.625 -2.168 1.00 71.75 91 MET A C 1
ATOM 716 O O . MET A 1 91 ? -10.015 -10.738 -3.008 1.00 71.75 91 MET A O 1
ATOM 720 N N . VAL A 1 92 ? -11.291 -11.889 -1.568 1.00 72.56 9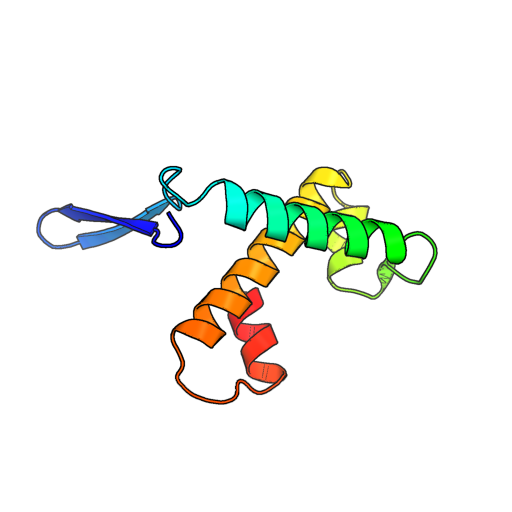2 VAL A N 1
ATOM 721 C CA . VAL A 1 92 ? -12.529 -11.143 -1.852 1.00 72.56 92 VAL A CA 1
ATOM 722 C C . VAL A 1 92 ? -12.378 -9.659 -1.500 1.00 72.56 92 VAL A C 1
ATOM 724 O O . VAL A 1 92 ? -12.618 -8.799 -2.349 1.00 72.56 92 VAL A O 1
ATOM 727 N N . ALA A 1 93 ? -11.869 -9.355 -0.304 1.00 68.56 93 ALA A N 1
ATOM 728 C CA . ALA A 1 93 ? -11.602 -7.993 0.164 1.00 68.56 93 ALA A CA 1
ATOM 729 C C . ALA A 1 93 ? -10.659 -7.210 -0.765 1.00 68.56 93 ALA A C 1
ATOM 731 O O . ALA A 1 93 ? -10.764 -5.995 -0.920 1.00 68.56 93 ALA A O 1
ATOM 732 N N . ALA A 1 94 ? -9.725 -7.901 -1.415 1.00 66.19 94 ALA A N 1
ATOM 733 C CA . ALA A 1 94 ? -8.817 -7.291 -2.371 1.00 66.19 94 ALA A CA 1
ATOM 734 C C . ALA A 1 94 ? -9.479 -6.879 -3.700 1.00 66.19 94 ALA A C 1
ATOM 736 O O . ALA A 1 94 ? -8.953 -5.987 -4.376 1.00 66.19 94 ALA A O 1
ATOM 737 N N . TYR A 1 95 ? -10.571 -7.539 -4.099 1.00 65.12 95 TYR A N 1
ATOM 738 C CA . TYR A 1 95 ? -11.230 -7.347 -5.398 1.00 65.12 95 TYR A CA 1
ATOM 739 C C . TYR A 1 95 ? -12.521 -6.518 -5.341 1.00 65.12 95 TYR A C 1
ATOM 741 O O . TYR A 1 95 ? -12.959 -6.062 -6.397 1.00 65.12 95 TYR A O 1
ATOM 749 N N . MET A 1 96 ? -13.082 -6.273 -4.153 1.00 52.03 96 MET A N 1
ATOM 750 C CA . MET A 1 96 ? -14.172 -5.311 -3.910 1.00 52.03 96 MET A CA 1
ATOM 751 C C . MET A 1 96 ? -13.608 -3.894 -3.759 1.00 52.03 96 MET A C 1
ATOM 753 O O . MET A 1 96 ? -13.947 -2.980 -4.548 1.00 52.03 96 MET A O 1
#

Radius of gyration: 15.5 Å; Cα contacts (8 Å, |Δi|>4): 72; chains: 1; bounding box: 46×31×33 Å

Solvent-accessible surface area (backbone atoms only — not comparable to full-atom values): 5546 Å² total; per-residue (Å²): 30,100,52,51,41,75,46,83,51,97,93,48,88,45,79,42,67,64,35,87,76,42,69,61,63,63,56,48,51,46,41,49,53,27,44,50,54,61,55,74,44,63,89,52,80,39,71,83,39,79,67,18,58,44,43,75,75,42,58,64,68,60,32,28,51,51,46,28,54,32,51,52,36,34,50,48,51,56,72,72,37,100,53,89,77,50,78,69,54,46,53,52,45,48,73,110

Secondary structure (DSSP, 8-state):
--SEEEEEETTEEEEEEE-S-S-HHHHHHHHHHHHHHHHHTTTS-GGGSTTHHHHHHS-HHHHHHHHHHHHHHHHHHHHH--SPPPHHHHHHHHH-

Sequence (96 aa):
GLVPRQCFSVGKNTLGSISKRDDVYIRTLLFHGAKTVSNARKGRQVQESWLGRPVSRRNKNVATVALNNKNARVLWVLLTNDKEISPEEVMVAAYM

Mean predicted aligned error: 11.44 Å